Protein AF-A0A932C9L4-F1 (afdb_monomer_lite)

Secondary structure (DSSP, 8-state):
-------TTHHHHHHHHHHHHHHHHHHH---PPPP-------PPPPPHHHHHHHHHHHHHTT-TT---------S-S----HHHHHHHHHHHHHHS-HHHHHHHHHHHHHHHHHHHHHHHHHHHHHHH--

Sequence (130 aa):
MADTPDRPNDSLDEYFDRLDSAFAALSASPRTPPAEPSSEVTAPAPSPIAEAFAALLALEEGEPGARPVRLTSTDGEPRITDALLDDLTRRIIERLAPDAVRAVVVEVVSEVAERLVRQEIDRIRDKQHA

Radius of gyration: 36.1 Å; chains: 1; bounding box: 74×81×90 Å

Foldseek 3Di:
DDDDDDDPVVVVVVVVVVVVVVVCCVVPPDPDPDDDDPDPCPDPDDDLVRVQVVLVVCVVVVPPPRDHDDPDPPPDDDDPDVVVVVVVVVVCCVVPPVVVVVVVVVVVCVVVVVVVVVVVVVVVVVVVVD

Structure (mmCIF, N/CA/C/O backbone):
data_AF-A0A932C9L4-F1
#
_entry.id   AF-A0A932C9L4-F1
#
loop_
_atom_site.group_PDB
_atom_site.id
_atom_site.type_symbol
_atom_site.label_atom_id
_atom_site.label_alt_id
_atom_site.label_comp_id
_atom_site.label_asym_id
_atom_site.label_entity_id
_atom_site.label_seq_id
_atom_site.pdbx_PDB_ins_code
_atom_site.Cartn_x
_atom_site.Cartn_y
_atom_site.Cartn_z
_atom_site.occupancy
_atom_site.B_iso_or_equiv
_atom_site.auth_seq_id
_atom_site.auth_comp_id
_atom_site.auth_asym_id
_atom_site.auth_atom_id
_atom_site.pdbx_PDB_model_num
ATOM 1 N N . MET A 1 1 ? 16.202 54.507 -6.932 1.00 42.81 1 MET A N 1
ATOM 2 C CA . MET A 1 1 ? 16.362 53.799 -8.217 1.00 42.81 1 MET A CA 1
ATOM 3 C C . MET A 1 1 ? 15.970 52.365 -7.925 1.00 42.81 1 MET A C 1
ATOM 5 O O . MET A 1 1 ? 16.674 51.723 -7.161 1.00 42.81 1 MET A O 1
ATOM 9 N N . ALA A 1 2 ? 14.742 51.988 -8.286 1.00 39.78 2 ALA A N 1
ATOM 10 C CA . ALA A 1 2 ? 14.086 50.788 -7.774 1.00 39.78 2 ALA A CA 1
ATOM 11 C C . ALA A 1 2 ? 14.575 49.532 -8.506 1.00 39.78 2 ALA A C 1
ATOM 13 O O . ALA A 1 2 ? 14.593 49.489 -9.734 1.00 39.78 2 ALA A O 1
ATOM 14 N N . ASP A 1 3 ? 14.963 48.555 -7.696 1.00 4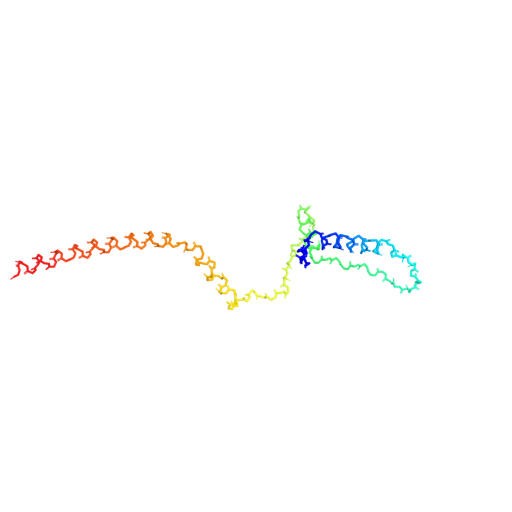9.97 3 ASP A N 1
ATOM 15 C CA . ASP A 1 3 ? 15.230 47.159 -8.018 1.00 49.97 3 ASP A CA 1
ATOM 16 C C . ASP A 1 3 ? 14.003 46.552 -8.725 1.00 49.97 3 ASP A C 1
ATOM 18 O O . ASP A 1 3 ? 12.879 46.651 -8.225 1.00 49.97 3 ASP A O 1
ATOM 22 N N . THR A 1 4 ? 14.191 46.033 -9.939 1.00 55.47 4 THR A N 1
ATOM 23 C CA . THR A 1 4 ? 13.119 45.455 -10.768 1.00 55.47 4 THR A CA 1
ATOM 24 C C . THR A 1 4 ? 13.287 43.937 -10.744 1.00 55.47 4 THR A C 1
ATOM 26 O O . THR A 1 4 ? 14.392 43.477 -11.018 1.00 55.47 4 THR A O 1
ATOM 29 N N . PRO A 1 5 ? 12.246 43.155 -10.407 1.00 51.75 5 PRO A N 1
ATOM 30 C CA . PRO A 1 5 ? 12.391 41.723 -10.200 1.00 51.75 5 PRO A CA 1
ATOM 31 C C . PRO A 1 5 ? 12.717 40.998 -11.508 1.00 51.75 5 PRO A C 1
ATOM 33 O O . PRO A 1 5 ? 12.042 41.178 -12.525 1.00 51.75 5 PRO A O 1
ATOM 36 N N . ASP A 1 6 ? 13.754 40.176 -11.406 1.00 54.69 6 ASP A N 1
ATOM 37 C CA . ASP A 1 6 ? 14.166 39.090 -12.288 1.00 54.69 6 ASP A CA 1
ATOM 38 C C . ASP A 1 6 ? 12.944 38.357 -12.878 1.00 54.69 6 ASP A C 1
ATOM 40 O O . ASP A 1 6 ? 12.113 37.803 -12.148 1.00 54.69 6 ASP A O 1
ATOM 44 N N . ARG A 1 7 ? 12.760 38.444 -14.203 1.00 58.47 7 ARG A N 1
ATOM 45 C CA . ARG A 1 7 ? 11.610 37.848 -14.893 1.00 58.47 7 ARG A CA 1
ATOM 46 C C . ARG A 1 7 ? 11.925 36.375 -15.177 1.00 58.47 7 ARG A C 1
ATOM 48 O O . ARG A 1 7 ? 12.851 36.103 -15.931 1.00 58.47 7 ARG A O 1
ATOM 55 N N . PRO A 1 8 ? 11.106 35.417 -14.711 1.00 58.38 8 PRO A N 1
ATOM 56 C CA . PRO A 1 8 ? 11.349 33.981 -14.904 1.00 58.38 8 PRO A CA 1
ATOM 57 C C . PRO A 1 8 ? 11.323 33.515 -16.373 1.00 58.38 8 PRO A C 1
ATOM 59 O O . PRO A 1 8 ? 11.653 32.366 -16.651 1.00 58.38 8 PRO A O 1
ATOM 62 N N . ASN A 1 9 ? 10.929 34.386 -17.308 1.00 59.47 9 ASN A N 1
ATOM 63 C CA . ASN A 1 9 ? 10.904 34.084 -18.738 1.00 59.47 9 ASN A CA 1
ATOM 64 C C . ASN A 1 9 ? 12.292 34.189 -19.389 1.00 59.47 9 ASN A C 1
ATOM 66 O O . ASN A 1 9 ? 12.576 33.397 -20.279 1.00 59.47 9 ASN A O 1
ATOM 70 N N . ASP A 1 10 ? 13.181 35.060 -18.894 1.00 67.25 10 ASP A N 1
ATOM 71 C CA . ASP A 1 10 ? 14.518 35.236 -19.488 1.00 67.25 10 ASP A CA 1
ATOM 72 C C . ASP A 1 10 ? 15.377 33.964 -19.299 1.00 67.25 10 ASP A C 1
ATOM 74 O O . ASP A 1 10 ? 16.128 33.565 -20.185 1.00 67.25 10 ASP A O 1
ATOM 78 N N . SER A 1 11 ? 15.182 33.244 -18.184 1.00 75.62 11 SER A N 1
ATOM 79 C CA . SER A 1 11 ? 15.816 31.939 -17.934 1.00 75.62 11 SER A CA 1
ATOM 80 C C . SER A 1 11 ? 15.270 30.809 -18.818 1.00 75.62 11 SER A C 1
ATOM 82 O O . SER A 1 11 ? 15.971 29.813 -19.018 1.00 75.62 11 SER A O 1
ATOM 84 N N . LEU A 1 12 ? 14.021 30.903 -19.288 1.00 80.75 12 LEU A N 1
ATOM 85 C CA . LEU A 1 12 ? 13.430 29.894 -20.171 1.00 80.75 12 LEU A CA 1
ATOM 86 C C . LEU A 1 12 ? 13.943 30.065 -21.595 1.00 80.75 12 LEU A C 1
ATOM 88 O O . LEU A 1 12 ? 14.297 29.074 -22.229 1.00 80.75 12 LEU A O 1
ATOM 92 N N . ASP A 1 13 ? 14.049 31.305 -22.059 1.00 83.44 13 ASP A N 1
ATOM 93 C CA . ASP A 1 13 ? 14.584 31.613 -23.382 1.00 83.44 13 ASP A CA 1
ATOM 94 C C . ASP A 1 13 ? 16.058 31.163 -23.499 1.00 83.44 13 ASP A C 1
ATOM 96 O O . ASP A 1 13 ? 16.407 30.439 -24.432 1.00 83.44 13 ASP A O 1
ATOM 100 N N . GLU A 1 14 ? 16.890 31.413 -22.476 1.00 87.00 14 GLU A N 1
ATOM 101 C CA . GLU A 1 14 ? 18.266 30.878 -22.408 1.00 87.00 14 GLU A CA 1
ATOM 102 C C . GLU A 1 14 ? 18.326 29.339 -22.414 1.00 87.00 14 GLU A C 1
ATOM 104 O O . GLU A 1 14 ? 19.249 28.730 -22.970 1.00 87.00 14 GLU A O 1
ATOM 109 N N . TYR A 1 15 ? 17.351 28.681 -21.782 1.00 84.31 15 TYR A N 1
ATOM 110 C CA . TYR A 1 15 ? 17.269 27.224 -21.758 1.00 84.31 15 TYR A CA 1
ATOM 111 C C . TYR A 1 15 ? 16.952 26.650 -23.147 1.00 84.31 15 TYR A C 1
ATOM 113 O O . TYR A 1 15 ? 17.573 25.658 -23.548 1.00 84.31 15 TYR A O 1
ATOM 121 N N . PHE A 1 16 ? 16.039 27.278 -23.894 1.00 92.50 16 PHE A N 1
ATOM 122 C CA . PHE A 1 16 ? 15.707 26.870 -25.261 1.00 92.50 16 PHE A CA 1
ATOM 123 C C . PHE A 1 16 ? 16.874 27.101 -26.228 1.00 92.50 16 PHE A C 1
ATOM 125 O O . PHE A 1 16 ? 17.211 26.189 -26.986 1.00 92.50 16 PHE A O 1
ATOM 132 N N . ASP A 1 17 ? 17.576 28.231 -26.120 1.00 93.12 17 ASP A N 1
ATOM 133 C CA . ASP A 1 17 ? 18.766 28.515 -26.935 1.00 93.12 17 ASP A CA 1
ATOM 134 C C . ASP A 1 17 ? 19.897 27.498 -26.688 1.00 93.12 17 ASP A C 1
ATOM 136 O O . ASP A 1 17 ? 20.591 27.045 -27.613 1.00 93.12 17 ASP A O 1
ATOM 140 N N . ARG A 1 18 ? 20.071 27.076 -25.428 1.00 89.06 18 ARG A N 1
ATOM 141 C CA . ARG A 1 18 ? 21.039 26.037 -25.051 1.00 89.06 18 ARG A CA 1
ATOM 142 C C . ARG A 1 18 ? 20.658 24.658 -25.599 1.00 89.06 18 ARG A C 1
ATOM 144 O O . ARG A 1 18 ? 21.549 23.896 -25.984 1.00 89.06 18 ARG A O 1
ATOM 151 N N . LEU A 1 19 ? 19.367 24.328 -25.627 1.00 92.81 19 LEU A N 1
ATOM 152 C CA . LEU A 1 19 ? 18.853 23.082 -26.204 1.00 92.81 19 LEU A C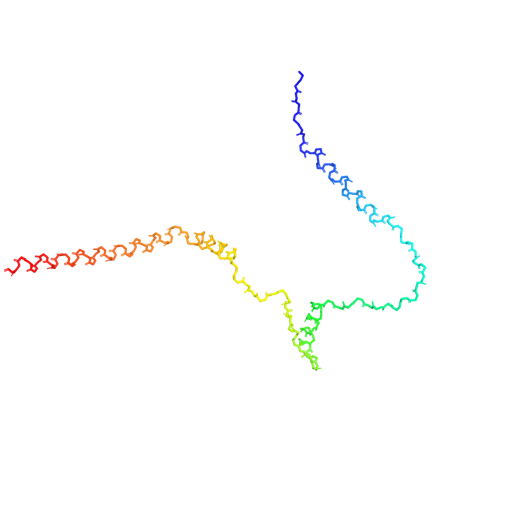A 1
ATOM 153 C C . LEU A 1 19 ? 19.072 23.030 -27.717 1.00 92.81 19 LEU A C 1
ATOM 155 O O . LEU A 1 19 ? 19.637 22.050 -28.209 1.00 92.81 19 LEU A O 1
ATOM 159 N N . ASP A 1 20 ? 18.706 24.089 -28.439 1.00 86.81 20 ASP A N 1
ATOM 160 C CA . ASP A 1 20 ? 18.883 24.163 -29.894 1.00 86.81 20 ASP A CA 1
ATOM 161 C C . ASP A 1 20 ? 20.362 24.062 -30.285 1.00 86.81 20 ASP A C 1
ATOM 163 O O . ASP A 1 20 ? 20.727 23.320 -31.203 1.00 86.81 20 ASP A O 1
ATOM 167 N N . SER A 1 21 ? 21.245 24.704 -29.518 1.00 87.31 21 SER A N 1
ATOM 168 C CA . SER A 1 21 ? 22.695 24.609 -29.720 1.00 87.31 21 SER A CA 1
ATOM 169 C C . SER A 1 21 ? 23.230 23.181 -29.533 1.00 87.31 21 SER A C 1
ATOM 171 O O . SER A 1 21 ? 24.100 22.736 -30.287 1.00 87.31 21 SER A O 1
ATOM 173 N N . ALA A 1 22 ? 22.705 22.430 -28.559 1.00 88.62 22 ALA A N 1
ATOM 174 C CA . ALA A 1 22 ? 23.109 21.044 -28.316 1.00 88.62 22 ALA A CA 1
ATOM 175 C C . ALA A 1 22 ? 22.667 20.102 -29.451 1.00 88.62 22 ALA A C 1
ATOM 177 O O . ALA A 1 22 ? 23.442 19.244 -29.884 1.00 88.62 22 ALA A O 1
ATOM 178 N N . PHE A 1 23 ? 21.454 20.284 -29.979 1.00 84.19 23 PHE A N 1
ATOM 179 C CA . PHE A 1 23 ? 20.958 19.501 -31.114 1.00 84.19 23 PHE A CA 1
ATOM 180 C C . PHE A 1 23 ? 21.671 19.841 -32.425 1.00 84.19 23 PHE A C 1
ATOM 182 O O . PHE A 1 23 ? 21.982 18.937 -33.213 1.00 84.19 23 PHE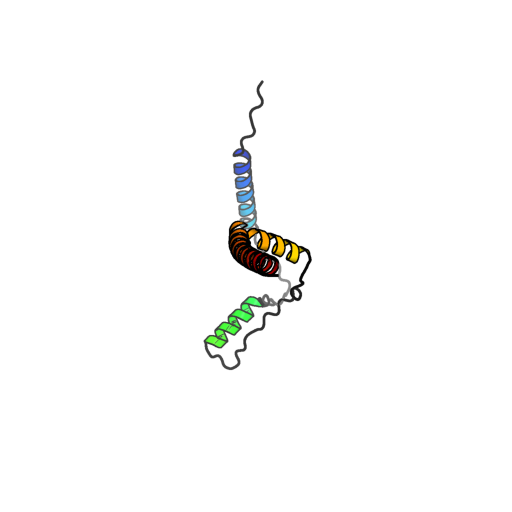 A O 1
ATOM 189 N N . ALA A 1 24 ? 21.991 21.118 -32.643 1.00 88.00 24 ALA A N 1
ATOM 190 C CA . ALA A 1 24 ? 22.800 21.551 -33.775 1.00 88.00 24 ALA A CA 1
ATOM 191 C C . ALA A 1 24 ? 24.204 20.932 -33.720 1.00 88.00 24 ALA A C 1
ATOM 193 O O . ALA A 1 24 ? 24.684 20.424 -34.732 1.00 88.00 24 ALA A O 1
ATOM 194 N N . ALA A 1 25 ? 24.832 20.880 -32.539 1.00 81.44 25 ALA A N 1
ATOM 195 C CA . ALA A 1 25 ? 26.134 20.240 -32.354 1.00 81.44 25 ALA A CA 1
ATOM 196 C C . ALA A 1 25 ? 26.097 18.726 -32.637 1.00 81.44 25 ALA A C 1
ATOM 198 O O . ALA A 1 25 ? 27.007 18.198 -33.278 1.00 81.44 25 ALA A O 1
ATOM 199 N N . LEU A 1 26 ? 25.032 18.029 -32.225 1.00 78.00 26 LEU A N 1
ATOM 200 C CA . LEU A 1 26 ? 24.865 16.597 -32.499 1.00 78.00 26 LEU A CA 1
ATOM 201 C C . LEU A 1 26 ? 24.658 16.313 -33.997 1.00 78.00 26 LEU A C 1
ATOM 203 O O . LEU A 1 26 ? 25.170 15.324 -34.520 1.00 78.00 26 LEU A O 1
ATOM 207 N N . SER A 1 27 ? 23.940 17.200 -34.690 1.00 76.88 27 SER A N 1
ATOM 208 C CA . SER A 1 27 ? 23.650 17.077 -36.126 1.00 76.88 27 SER A CA 1
ATOM 209 C C . SER A 1 27 ? 24.828 17.497 -37.011 1.00 76.88 27 SER A C 1
ATOM 211 O O . SER A 1 27 ? 25.014 16.942 -38.092 1.00 76.88 27 SER A O 1
ATOM 213 N N . ALA A 1 28 ? 25.631 18.463 -36.558 1.00 67.25 28 ALA A N 1
ATOM 214 C CA . ALA A 1 28 ? 26.780 18.996 -37.286 1.00 67.25 28 ALA A CA 1
ATOM 215 C C . ALA A 1 28 ? 28.075 18.204 -37.058 1.00 67.25 28 ALA A C 1
ATOM 217 O O . ALA A 1 28 ? 29.084 18.518 -37.688 1.00 67.25 28 ALA A O 1
ATOM 218 N N . SER A 1 29 ? 28.066 17.187 -36.186 1.00 59.09 29 SER A N 1
ATOM 219 C CA . SER A 1 29 ? 29.223 16.321 -35.970 1.00 59.09 29 SER A CA 1
ATOM 220 C C . SER A 1 29 ? 29.612 15.645 -37.297 1.00 59.09 29 SER A C 1
ATOM 222 O O . SER A 1 29 ? 28.855 14.806 -37.801 1.00 59.09 29 SER A O 1
ATOM 224 N N . PRO A 1 30 ? 30.773 15.975 -37.898 1.00 57.41 30 PRO A N 1
ATOM 225 C CA . PRO A 1 30 ? 31.191 15.373 -39.153 1.00 57.41 30 PRO A CA 1
ATOM 226 C C . PRO A 1 30 ? 31.422 13.881 -38.919 1.00 57.41 30 PRO A C 1
ATOM 228 O O . PRO A 1 30 ? 32.241 13.496 -38.083 1.00 57.41 30 PRO A O 1
ATOM 231 N N . ARG A 1 31 ? 30.710 13.021 -39.654 1.00 56.09 31 ARG A N 1
ATOM 232 C CA . ARG A 1 31 ? 31.067 11.602 -39.752 1.00 56.09 31 ARG A CA 1
ATOM 233 C C . ARG A 1 31 ? 32.341 11.496 -40.583 1.00 56.09 31 ARG A C 1
ATOM 235 O O . ARG A 1 31 ? 32.288 11.273 -41.788 1.00 56.09 31 ARG A O 1
ATOM 242 N N . THR A 1 32 ? 33.484 11.699 -39.944 1.00 54.31 32 THR A N 1
ATOM 243 C CA . THR A 1 32 ? 34.779 11.320 -40.504 1.00 54.31 32 THR A CA 1
ATOM 244 C C . THR A 1 32 ? 34.742 9.807 -40.742 1.00 54.31 32 THR A C 1
ATOM 246 O O . THR A 1 32 ? 34.470 9.074 -39.786 1.00 54.31 32 THR A O 1
ATOM 249 N N . PRO A 1 33 ? 34.951 9.304 -41.972 1.00 55.31 33 PRO A N 1
ATOM 250 C CA . PRO A 1 33 ? 35.073 7.868 -42.183 1.00 55.31 33 PRO A CA 1
ATOM 251 C C . PRO A 1 33 ? 36.279 7.369 -41.370 1.00 55.31 33 PRO A C 1
ATOM 253 O O . PRO A 1 33 ? 37.370 7.933 -41.507 1.00 55.31 33 PRO A O 1
ATOM 256 N N . PRO A 1 34 ? 36.114 6.367 -40.491 1.00 52.03 34 PRO A N 1
ATOM 257 C CA . PRO A 1 34 ? 37.239 5.786 -39.778 1.00 52.03 34 PRO A CA 1
ATOM 258 C C . PRO A 1 34 ? 38.186 5.138 -40.791 1.00 52.03 34 PRO A C 1
ATOM 260 O O . PRO A 1 34 ? 37.743 4.378 -41.650 1.00 52.03 34 PRO A O 1
ATOM 263 N N . ALA A 1 35 ? 39.485 5.421 -40.689 1.00 54.81 35 ALA A N 1
ATOM 264 C CA . ALA A 1 35 ? 40.497 4.545 -41.266 1.00 54.81 35 ALA A CA 1
ATOM 265 C C . ALA A 1 35 ? 40.276 3.143 -40.685 1.00 54.81 35 ALA A C 1
ATOM 267 O O . ALA A 1 35 ? 40.155 3.032 -39.469 1.00 54.81 35 ALA A O 1
ATOM 268 N N . GLU A 1 36 ? 40.168 2.119 -41.530 1.00 49.31 36 GLU A N 1
ATOM 269 C CA . GLU A 1 36 ? 39.864 0.741 -41.130 1.00 49.31 36 GLU A CA 1
ATOM 270 C C . GLU A 1 36 ? 40.965 0.167 -40.215 1.00 49.31 36 GLU A C 1
ATOM 272 O O . GLU A 1 36 ? 42.054 -0.157 -40.698 1.00 49.31 36 GLU A O 1
ATOM 277 N N . PRO A 1 37 ? 40.723 -0.066 -38.911 1.00 51.62 37 PRO A N 1
ATOM 278 C CA . PRO A 1 37 ? 41.207 -1.294 -38.317 1.00 51.62 37 PRO A CA 1
ATOM 279 C C . PRO A 1 37 ? 40.351 -2.430 -38.888 1.00 51.62 37 PRO A C 1
ATOM 281 O O . PRO A 1 37 ? 39.130 -2.303 -38.986 1.00 51.62 37 PRO A O 1
ATOM 284 N N . SER A 1 38 ? 40.976 -3.550 -39.253 1.00 57.06 38 SER A N 1
ATOM 285 C CA . SER A 1 38 ? 40.271 -4.830 -39.384 1.00 57.06 38 SER A CA 1
ATOM 286 C C . SER A 1 38 ? 39.651 -5.170 -38.027 1.00 57.06 38 SER A C 1
ATOM 288 O O . SER A 1 38 ? 40.251 -5.847 -37.198 1.00 57.06 38 SER A O 1
ATOM 290 N N . SER A 1 39 ? 38.470 -4.623 -37.780 1.00 51.84 39 SER A N 1
ATOM 291 C CA . SER A 1 39 ? 37.590 -4.991 -36.691 1.00 51.84 39 SER A CA 1
ATOM 292 C C . SER A 1 39 ? 36.505 -5.831 -37.327 1.00 51.84 39 SER A C 1
ATOM 294 O O . SER A 1 39 ? 35.602 -5.310 -37.978 1.00 51.84 39 SER A O 1
ATOM 296 N N . GLU A 1 40 ? 36.631 -7.145 -37.166 1.00 54.91 40 GLU A N 1
ATOM 297 C CA . GLU A 1 40 ? 35.500 -8.062 -37.228 1.00 54.91 40 GLU A CA 1
ATOM 298 C C . GLU A 1 40 ? 34.319 -7.396 -36.516 1.00 54.91 40 GLU A C 1
ATOM 300 O O . GLU A 1 40 ? 34.352 -7.158 -35.305 1.00 54.91 40 GLU A O 1
ATOM 305 N N . VAL A 1 41 ? 33.303 -7.008 -37.288 1.00 50.16 41 VAL A N 1
ATOM 306 C CA . VAL A 1 41 ? 32.069 -6.430 -36.762 1.00 50.16 41 VAL A CA 1
ATOM 307 C C . VAL A 1 41 ? 31.350 -7.554 -36.030 1.00 50.16 41 VAL A C 1
ATOM 309 O O . VAL A 1 41 ? 30.519 -8.262 -36.591 1.00 50.16 41 VAL A O 1
ATOM 312 N N . THR A 1 42 ? 31.702 -7.748 -34.763 1.00 59.88 42 THR A N 1
ATOM 313 C CA . THR A 1 42 ? 30.848 -8.472 -33.830 1.00 59.88 42 THR A CA 1
ATOM 314 C C . THR A 1 42 ? 29.588 -7.632 -33.693 1.00 59.88 42 THR A C 1
ATOM 316 O O . THR A 1 42 ? 29.626 -6.529 -33.144 1.00 59.88 42 THR A O 1
ATOM 319 N N . ALA A 1 43 ? 28.488 -8.112 -34.274 1.00 65.62 43 ALA A N 1
ATOM 320 C CA . ALA A 1 43 ? 27.183 -7.496 -34.102 1.00 65.62 43 ALA A CA 1
ATOM 321 C C . ALA A 1 43 ? 26.910 -7.291 -32.599 1.00 65.62 43 ALA A C 1
ATOM 323 O O . ALA A 1 43 ? 27.296 -8.147 -31.796 1.00 65.62 43 ALA A O 1
ATOM 324 N N . PRO A 1 44 ? 26.275 -6.175 -32.195 1.00 65.50 44 PRO A N 1
ATOM 325 C CA . PRO A 1 44 ? 25.898 -5.984 -30.802 1.00 65.50 44 PRO A CA 1
ATOM 326 C C . PRO A 1 44 ? 25.054 -7.182 -30.363 1.00 65.50 44 PRO A C 1
ATOM 328 O O . PRO A 1 44 ? 24.081 -7.529 -31.036 1.00 65.50 44 PRO A O 1
ATOM 331 N N . ALA A 1 45 ? 25.461 -7.836 -29.272 1.00 69.81 45 ALA A N 1
ATOM 332 C CA . ALA A 1 45 ? 24.719 -8.964 -28.730 1.00 69.81 45 ALA A CA 1
ATOM 333 C C . ALA A 1 45 ? 23.255 -8.535 -28.502 1.00 69.81 45 ALA A C 1
ATOM 335 O O . ALA A 1 45 ? 23.026 -7.433 -27.984 1.00 69.81 45 ALA A O 1
ATOM 336 N N . PRO A 1 46 ? 22.266 -9.345 -28.922 1.00 70.75 46 PRO A N 1
ATOM 337 C CA . PRO A 1 46 ? 20.862 -9.018 -28.714 1.00 70.75 46 PRO A CA 1
ATOM 338 C C . PRO A 1 46 ? 20.593 -8.800 -27.221 1.00 70.75 46 PRO A C 1
ATOM 340 O O . PRO A 1 46 ? 21.166 -9.464 -26.357 1.00 70.75 46 PRO A O 1
ATOM 343 N N . SER A 1 47 ? 19.749 -7.814 -26.904 1.00 82.19 47 SER A N 1
ATOM 344 C CA . SER A 1 47 ? 19.408 -7.549 -25.508 1.00 82.19 47 SER A CA 1
ATOM 345 C C . SER A 1 47 ? 18.670 -8.762 -24.925 1.00 82.19 47 SER A C 1
ATOM 347 O O . SER A 1 47 ? 17.856 -9.369 -25.623 1.00 82.19 47 SER A O 1
ATOM 349 N N . PRO A 1 48 ? 18.870 -9.100 -23.640 1.00 82.12 48 PRO A N 1
ATOM 350 C CA . PRO A 1 48 ? 18.197 -10.247 -23.020 1.00 82.12 48 PRO A CA 1
ATOM 351 C C . PRO A 1 48 ? 16.667 -10.098 -23.041 1.00 82.12 48 PRO A C 1
ATOM 353 O O . PRO A 1 48 ? 15.927 -11.078 -23.063 1.00 82.12 48 PRO A O 1
ATOM 356 N N . ILE A 1 49 ? 16.182 -8.852 -23.077 1.00 84.19 49 ILE A N 1
ATOM 357 C CA . ILE A 1 49 ? 14.765 -8.531 -23.250 1.00 84.19 49 ILE A CA 1
ATOM 358 C C . ILE A 1 49 ? 14.306 -8.895 -24.668 1.00 84.19 49 ILE A C 1
ATOM 360 O O . ILE A 1 49 ? 13.267 -9.533 -24.820 1.00 84.19 49 ILE A O 1
ATOM 364 N N . ALA A 1 50 ? 15.072 -8.531 -25.702 1.00 86.12 50 ALA A N 1
ATOM 365 C CA . ALA A 1 50 ? 14.754 -8.878 -27.085 1.00 86.12 50 ALA A CA 1
ATOM 366 C C . ALA A 1 50 ? 14.760 -10.399 -27.306 1.00 86.12 50 ALA A C 1
ATOM 368 O O . ALA A 1 50 ? 13.857 -10.917 -27.958 1.00 86.12 50 ALA A O 1
ATOM 369 N N . GLU A 1 51 ? 15.711 -11.120 -26.707 1.00 86.00 51 GLU A N 1
ATOM 370 C CA . GLU A 1 51 ? 15.739 -12.587 -26.730 1.00 86.00 51 GLU A CA 1
ATOM 371 C C . GLU A 1 51 ? 14.514 -13.201 -26.036 1.00 86.00 51 GLU A C 1
ATOM 373 O O . GLU A 1 51 ? 13.925 -14.151 -26.549 1.00 86.00 51 GLU A O 1
ATOM 378 N N . ALA A 1 52 ? 14.080 -12.642 -24.900 1.00 86.88 52 ALA A N 1
ATOM 379 C CA . ALA A 1 52 ? 12.885 -13.116 -24.209 1.00 86.88 52 ALA A CA 1
ATOM 380 C C . ALA A 1 52 ? 11.602 -12.882 -25.020 1.00 86.88 52 ALA A C 1
ATOM 382 O O . ALA A 1 52 ? 10.769 -13.783 -25.095 1.00 86.88 52 ALA A O 1
ATOM 383 N N . PHE A 1 53 ? 11.447 -11.721 -25.668 1.00 88.88 53 PHE A N 1
ATOM 384 C CA . PHE A 1 53 ? 10.309 -11.468 -26.558 1.00 88.88 53 PHE A CA 1
ATOM 385 C C . PHE A 1 53 ? 10.322 -12.378 -27.787 1.00 88.88 53 PHE A C 1
ATOM 387 O O . PHE A 1 53 ? 9.282 -12.932 -28.134 1.00 88.88 53 PHE A O 1
ATOM 394 N N . ALA A 1 54 ? 11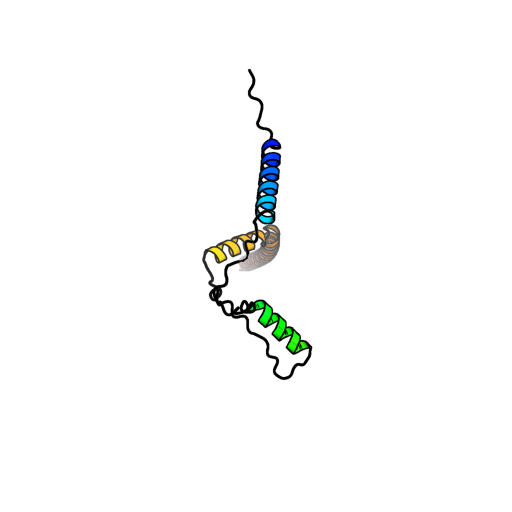.487 -12.583 -28.407 1.00 89.69 54 ALA A N 1
ATOM 395 C CA . ALA A 1 54 ? 11.627 -13.506 -29.529 1.00 89.69 54 ALA A CA 1
ATOM 396 C C . ALA A 1 54 ? 11.256 -14.943 -29.127 1.00 89.69 54 ALA A C 1
ATOM 398 O O . ALA A 1 54 ? 10.547 -15.627 -29.859 1.00 89.69 54 ALA A O 1
ATOM 399 N N . ALA A 1 55 ? 11.661 -15.381 -27.932 1.00 89.75 55 ALA A N 1
ATOM 400 C CA . ALA A 1 55 ? 11.302 -16.696 -27.412 1.00 89.75 55 ALA A CA 1
ATOM 401 C C . ALA A 1 55 ? 9.800 -16.842 -27.111 1.00 89.75 55 ALA A C 1
ATOM 403 O O . ALA A 1 55 ? 9.244 -17.922 -27.310 1.00 89.75 55 ALA A O 1
ATOM 404 N N . LEU A 1 56 ? 9.137 -15.778 -26.643 1.00 90.88 56 LEU A N 1
ATOM 405 C CA . LEU A 1 56 ? 7.684 -15.769 -26.447 1.00 90.88 56 LEU A CA 1
ATOM 406 C C . LEU A 1 56 ? 6.929 -15.810 -27.782 1.00 90.88 56 LEU A C 1
ATOM 408 O O . LEU A 1 56 ? 5.959 -16.553 -27.892 1.00 90.88 56 LEU A O 1
ATOM 412 N N . LEU A 1 57 ? 7.397 -15.075 -28.795 1.00 91.56 57 LEU A N 1
ATOM 413 C CA . LEU A 1 57 ? 6.796 -15.071 -30.131 1.00 91.56 57 LEU A CA 1
ATOM 414 C C . LEU A 1 57 ? 6.946 -16.432 -30.827 1.00 91.56 57 LEU A C 1
ATOM 416 O O . LEU A 1 57 ? 5.970 -16.978 -31.327 1.00 91.56 57 LEU A O 1
ATOM 420 N N . ALA A 1 58 ? 8.137 -17.034 -30.776 1.00 90.88 58 ALA A N 1
ATOM 421 C CA . ALA A 1 58 ? 8.377 -18.369 -31.329 1.00 90.88 58 ALA A CA 1
ATOM 422 C C . ALA A 1 58 ? 7.491 -19.442 -30.666 1.00 90.88 58 ALA A C 1
ATOM 424 O O . ALA A 1 58 ? 7.044 -20.391 -31.311 1.00 90.88 58 ALA A O 1
ATOM 425 N N . LEU A 1 59 ? 7.203 -19.286 -29.368 1.00 91.31 59 LEU A N 1
ATOM 426 C CA . LEU A 1 59 ? 6.278 -20.163 -28.652 1.00 91.31 59 LEU A CA 1
ATOM 427 C C . LEU A 1 59 ? 4.832 -19.997 -29.145 1.00 91.31 59 LEU A C 1
ATOM 429 O O . LEU A 1 59 ? 4.113 -20.989 -29.246 1.00 91.31 59 LEU A O 1
ATOM 433 N N . GLU A 1 60 ? 4.413 -18.769 -29.455 1.00 90.31 60 GLU A N 1
ATOM 434 C CA . GLU A 1 60 ? 3.085 -18.461 -29.999 1.00 90.31 60 GLU A CA 1
ATOM 435 C C . GLU A 1 60 ? 2.903 -18.998 -31.427 1.00 90.31 60 GLU A C 1
ATOM 437 O O . GLU A 1 60 ? 1.849 -19.542 -31.754 1.00 90.31 60 GLU A O 1
ATOM 442 N N . GLU A 1 61 ? 3.947 -18.932 -32.252 1.00 94.62 61 GLU A N 1
ATOM 443 C CA . GLU A 1 61 ? 3.949 -19.444 -33.631 1.00 94.62 61 GLU A CA 1
ATOM 444 C C . GLU A 1 61 ? 4.054 -20.980 -33.715 1.00 94.62 61 GLU A C 1
ATOM 446 O O . GLU A 1 61 ? 3.884 -21.564 -34.787 1.00 94.62 61 GLU A O 1
ATOM 451 N N . GLY A 1 62 ? 4.283 -21.657 -32.584 1.00 89.88 62 GLY A N 1
ATOM 452 C CA . GLY A 1 62 ? 4.383 -23.115 -32.515 1.00 89.88 62 GLY A CA 1
ATOM 453 C C . GLY A 1 62 ? 5.717 -23.669 -33.022 1.00 89.88 62 GLY A C 1
ATOM 454 O O . GLY A 1 62 ? 5.773 -24.825 -33.450 1.00 89.88 62 GLY A O 1
ATOM 455 N N . GLU A 1 63 ? 6.790 -22.873 -32.973 1.00 92.81 63 GLU A N 1
ATOM 456 C CA . GLU A 1 63 ? 8.123 -23.296 -33.404 1.00 92.81 63 GLU A CA 1
ATOM 457 C C . GLU A 1 63 ? 8.624 -24.506 -32.583 1.00 92.81 63 GLU A C 1
ATOM 459 O O . GLU A 1 63 ? 8.618 -24.490 -31.340 1.00 92.81 63 GLU A O 1
ATOM 464 N N . PRO A 1 64 ? 9.096 -25.581 -33.242 1.00 77.38 64 PRO A N 1
ATOM 465 C CA . PRO A 1 64 ? 9.559 -26.776 -32.555 1.00 77.38 64 PRO A CA 1
ATOM 466 C C . PRO A 1 64 ? 10.836 -26.483 -31.760 1.00 77.38 64 PRO A C 1
ATOM 468 O O . PRO A 1 64 ? 11.904 -26.244 -32.314 1.00 77.38 64 PRO A O 1
ATOM 471 N N . GLY A 1 65 ? 10.728 -26.564 -30.433 1.00 80.88 65 GLY A N 1
ATOM 472 C CA . GLY A 1 65 ? 11.846 -26.333 -29.515 1.00 80.88 65 GLY A CA 1
ATOM 473 C C . GLY A 1 65 ? 11.852 -24.958 -28.846 1.00 80.88 65 GLY A C 1
ATOM 474 O O . GLY A 1 65 ? 12.736 -24.721 -28.020 1.00 80.88 65 GLY A O 1
ATOM 475 N N . ALA A 1 66 ? 10.863 -24.098 -29.119 1.00 84.56 66 ALA A N 1
ATOM 476 C CA . ALA A 1 66 ? 10.673 -22.851 -28.385 1.00 84.56 66 ALA A CA 1
ATOM 477 C C . ALA A 1 66 ? 10.494 -23.118 -26.878 1.00 84.56 66 ALA A C 1
ATOM 479 O O . ALA A 1 66 ? 9.755 -24.014 -26.458 1.00 84.56 66 ALA A O 1
ATOM 480 N N . ARG A 1 67 ? 11.202 -22.349 -26.043 1.00 78.50 67 ARG A N 1
ATOM 481 C CA . ARG A 1 67 ? 11.127 -22.435 -24.579 1.00 78.50 67 ARG A CA 1
ATOM 482 C C . ARG A 1 67 ? 11.019 -21.034 -23.986 1.00 78.50 67 ARG A C 1
ATOM 484 O O . ARG A 1 67 ? 11.745 -20.148 -24.431 1.00 78.50 67 ARG A O 1
ATOM 491 N N . PRO A 1 68 ? 10.186 -20.833 -22.953 1.00 71.62 68 PRO A N 1
ATOM 492 C CA . PRO A 1 68 ? 10.115 -19.550 -22.272 1.00 71.62 68 PRO A CA 1
ATOM 493 C C . PRO A 1 68 ? 11.472 -19.211 -21.641 1.00 71.62 68 PRO A C 1
ATOM 495 O O . PRO A 1 68 ? 12.024 -19.993 -20.861 1.00 71.62 68 PRO A O 1
ATOM 498 N N . VAL A 1 69 ? 12.006 -18.036 -21.977 1.00 78.19 69 VAL A N 1
ATOM 499 C CA . VAL A 1 69 ? 13.231 -17.508 -21.368 1.00 78.19 69 VAL A CA 1
ATOM 500 C C . VAL A 1 69 ? 12.893 -17.006 -19.971 1.00 78.19 69 VAL A C 1
ATOM 502 O O . VAL A 1 69 ? 12.005 -16.173 -19.782 1.00 78.19 69 VAL A O 1
ATOM 505 N N . ARG A 1 70 ? 13.610 -17.513 -18.965 1.00 73.12 70 ARG A N 1
ATOM 506 C CA . ARG A 1 70 ? 13.495 -17.008 -17.599 1.00 73.12 70 ARG A CA 1
ATOM 507 C C . ARG A 1 70 ? 14.398 -15.791 -17.456 1.00 73.12 70 ARG A C 1
ATOM 509 O O . ARG A 1 70 ? 15.611 -15.933 -17.353 1.00 73.12 70 ARG A O 1
ATOM 516 N N . LEU A 1 71 ? 13.793 -14.608 -17.413 1.00 69.50 71 LEU A N 1
ATOM 517 C CA . LEU A 1 71 ? 14.486 -13.382 -17.037 1.00 69.50 71 LEU A CA 1
ATOM 518 C C . LEU A 1 71 ? 14.803 -13.451 -15.541 1.00 69.50 71 LEU A C 1
ATOM 520 O O . LEU A 1 71 ? 13.969 -13.147 -14.690 1.00 69.50 71 LEU A O 1
ATOM 524 N N . THR A 1 72 ? 15.995 -13.929 -15.204 1.00 66.12 72 THR A N 1
ATOM 525 C CA . THR A 1 72 ? 16.523 -13.776 -13.852 1.00 66.12 72 THR A CA 1
ATOM 526 C C . THR A 1 72 ? 17.075 -12.363 -13.746 1.00 66.12 72 THR A C 1
ATOM 528 O O . THR A 1 72 ? 18.166 -12.093 -14.248 1.00 66.12 72 THR A O 1
ATOM 531 N N . SER A 1 73 ? 16.322 -11.451 -13.128 1.00 61.78 73 SER A N 1
ATOM 532 C CA . SER A 1 73 ? 16.875 -10.172 -12.688 1.00 61.78 73 SER A CA 1
ATOM 533 C C . SER A 1 73 ? 18.051 -10.473 -11.762 1.00 61.78 73 SER A C 1
ATOM 535 O O . SER A 1 73 ? 17.876 -11.075 -10.706 1.00 61.78 73 SER A O 1
ATOM 537 N N . THR A 1 74 ? 19.264 -10.122 -12.186 1.00 58.53 74 THR A N 1
ATOM 538 C CA . THR A 1 74 ? 20.472 -10.231 -11.355 1.00 58.53 74 THR A CA 1
ATOM 539 C C . THR A 1 74 ? 20.511 -9.174 -10.256 1.00 58.53 74 THR A C 1
ATOM 541 O O . THR A 1 74 ? 21.345 -9.262 -9.357 1.00 58.53 74 THR A O 1
ATOM 544 N N . ASP A 1 75 ? 19.600 -8.201 -10.295 1.00 61.28 75 ASP A N 1
ATOM 545 C CA . ASP A 1 75 ? 19.361 -7.311 -9.170 1.00 61.28 75 ASP A CA 1
ATOM 546 C C . ASP A 1 75 ? 18.642 -8.087 -8.071 1.00 61.28 75 ASP A C 1
ATOM 548 O O . ASP A 1 75 ? 17.449 -8.363 -8.157 1.00 61.28 75 ASP A O 1
ATOM 552 N N . GLY A 1 76 ? 19.468 -8.483 -7.098 1.00 61.78 76 GLY A N 1
ATOM 553 C CA . GLY A 1 76 ? 19.194 -9.000 -5.762 1.00 61.78 76 GLY A CA 1
ATOM 554 C C . GLY A 1 76 ? 17.766 -9.421 -5.433 1.00 61.78 76 GLY A C 1
ATOM 555 O O . GLY A 1 76 ? 16.829 -8.633 -5.500 1.00 61.78 76 GLY A O 1
ATOM 556 N N . GLU A 1 77 ? 17.653 -10.649 -4.923 1.00 65.56 77 GLU A N 1
ATOM 557 C CA . GLU A 1 77 ? 16.514 -11.144 -4.146 1.00 65.56 77 GLU A CA 1
ATOM 558 C C . GLU A 1 77 ? 15.835 -10.009 -3.354 1.00 65.56 77 GLU A C 1
ATOM 560 O O . GLU A 1 77 ? 16.550 -9.251 -2.688 1.00 65.56 77 GLU A O 1
ATOM 565 N N . PRO A 1 78 ? 14.502 -9.838 -3.445 1.00 67.25 78 PRO A N 1
ATOM 566 C CA . PRO A 1 78 ? 13.819 -8.688 -2.867 1.00 67.25 78 PRO A CA 1
ATOM 567 C C . PRO A 1 78 ? 14.121 -8.600 -1.370 1.00 67.25 78 PRO A C 1
ATOM 569 O O . PRO A 1 78 ? 13.637 -9.398 -0.567 1.00 67.25 78 PRO A O 1
ATOM 572 N N . ARG A 1 79 ? 14.964 -7.633 -0.997 1.00 81.62 79 ARG A N 1
ATOM 573 C CA . ARG A 1 79 ? 15.367 -7.426 0.392 1.00 81.62 79 ARG A CA 1
ATOM 574 C C . ARG A 1 79 ? 14.321 -6.563 1.069 1.00 81.62 79 ARG A C 1
ATOM 576 O O . ARG A 1 79 ? 14.067 -5.439 0.644 1.00 81.62 79 ARG A O 1
ATOM 583 N N . ILE A 1 80 ? 13.739 -7.086 2.142 1.00 88.44 80 ILE A N 1
ATOM 584 C CA . ILE A 1 80 ? 12.905 -6.294 3.042 1.00 88.44 80 ILE A CA 1
ATOM 585 C C . ILE A 1 80 ? 13.857 -5.398 3.835 1.00 88.44 80 ILE A C 1
ATOM 587 O O . ILE A 1 80 ? 14.541 -5.863 4.744 1.00 88.44 80 ILE A O 1
ATOM 591 N N . THR A 1 81 ? 13.973 -4.141 3.415 1.00 93.12 81 THR A N 1
ATOM 592 C CA . THR A 1 81 ? 14.787 -3.118 4.079 1.00 93.12 81 THR A CA 1
ATOM 593 C C . THR A 1 81 ? 13.928 -2.288 5.025 1.00 93.12 81 THR A C 1
ATOM 595 O O . THR A 1 81 ? 12.712 -2.196 4.848 1.00 93.12 81 THR A O 1
ATOM 598 N N . ASP A 1 82 ? 14.556 -1.628 5.995 1.00 93.50 82 ASP A N 1
ATOM 599 C CA . ASP A 1 82 ? 13.847 -0.710 6.894 1.00 93.50 82 ASP A CA 1
ATOM 600 C C . ASP A 1 82 ? 13.173 0.431 6.114 1.00 93.50 82 ASP A C 1
ATOM 602 O O . ASP A 1 82 ? 12.025 0.768 6.374 1.00 93.50 82 ASP A O 1
ATOM 606 N N . ALA A 1 83 ? 13.822 0.930 5.056 1.00 91.00 83 ALA A N 1
ATOM 607 C CA . ALA A 1 83 ? 13.238 1.935 4.167 1.00 91.00 83 ALA A CA 1
ATOM 608 C C . ALA A 1 83 ? 11.942 1.450 3.488 1.00 91.00 83 ALA A C 1
ATOM 610 O O . ALA A 1 83 ? 10.978 2.206 3.374 1.00 91.00 83 ALA A O 1
ATOM 611 N N . LEU A 1 84 ? 11.891 0.177 3.073 1.00 93.88 84 LEU A N 1
ATOM 612 C CA . LEU A 1 84 ? 10.668 -0.418 2.533 1.00 93.88 84 LEU A CA 1
ATOM 613 C C . LEU A 1 84 ? 9.577 -0.503 3.608 1.00 93.88 84 LEU A C 1
ATOM 615 O O . LEU A 1 84 ? 8.403 -0.282 3.311 1.00 93.88 84 LEU A O 1
ATOM 619 N N . LEU A 1 85 ? 9.953 -0.827 4.845 1.00 95.06 85 LEU A N 1
ATOM 620 C CA . LEU A 1 85 ? 9.024 -0.941 5.964 1.00 95.06 85 LEU A CA 1
ATOM 621 C C . LEU A 1 85 ? 8.426 0.419 6.354 1.00 95.06 85 LEU A C 1
ATOM 623 O O . LEU A 1 85 ? 7.222 0.509 6.613 1.00 95.06 85 LEU A O 1
ATOM 627 N N . ASP A 1 86 ? 9.233 1.475 6.330 1.00 96.25 86 ASP A N 1
ATOM 628 C CA . ASP A 1 86 ? 8.797 2.849 6.585 1.00 96.25 86 ASP A CA 1
ATOM 629 C C . ASP A 1 86 ? 7.811 3.330 5.514 1.00 96.25 86 ASP A C 1
ATOM 631 O O . ASP A 1 86 ? 6.737 3.857 5.830 1.00 96.25 86 ASP A O 1
ATOM 635 N N . ASP A 1 87 ? 8.118 3.069 4.241 1.00 94.62 87 ASP A N 1
ATOM 636 C CA . ASP A 1 87 ? 7.222 3.375 3.127 1.00 94.62 87 ASP A CA 1
ATOM 637 C C . ASP A 1 87 ? 5.894 2.620 3.245 1.00 94.62 87 ASP A C 1
ATOM 639 O O . ASP A 1 87 ? 4.825 3.200 3.023 1.00 94.62 87 ASP A O 1
ATOM 643 N N . LEU A 1 88 ? 5.943 1.344 3.642 1.00 93.94 88 LEU A N 1
ATOM 644 C CA . LEU A 1 88 ? 4.750 0.536 3.879 1.00 93.94 88 LEU A CA 1
ATOM 645 C C . LEU A 1 88 ? 3.917 1.102 5.029 1.00 93.94 88 LEU A C 1
ATOM 647 O O . LEU A 1 88 ? 2.699 1.208 4.908 1.00 93.94 88 LEU A O 1
ATOM 651 N N . THR A 1 89 ? 4.566 1.490 6.126 1.00 93.75 89 THR A N 1
ATOM 652 C CA . THR A 1 89 ? 3.914 2.045 7.316 1.00 93.75 89 THR A CA 1
ATOM 653 C C . THR A 1 89 ? 3.195 3.342 6.975 1.00 93.75 89 THR A C 1
ATOM 655 O O . THR A 1 89 ? 2.006 3.479 7.270 1.00 93.75 89 THR A O 1
ATOM 658 N N . ARG A 1 90 ? 3.863 4.258 6.264 1.00 92.31 90 ARG A N 1
ATOM 659 C CA . ARG A 1 90 ? 3.233 5.484 5.761 1.00 92.31 90 ARG A 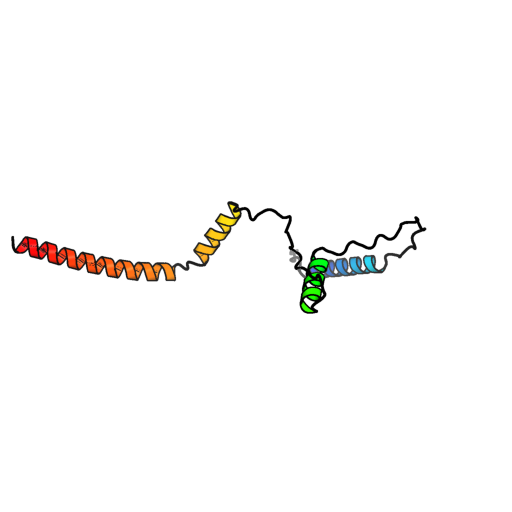CA 1
ATOM 660 C C . ARG A 1 90 ? 2.032 5.163 4.873 1.00 92.31 90 ARG A C 1
ATOM 662 O O . ARG A 1 90 ? 0.947 5.686 5.105 1.00 92.31 90 ARG A O 1
ATOM 669 N N . ARG A 1 91 ? 2.189 4.238 3.919 1.00 88.19 91 ARG A N 1
ATOM 670 C CA . ARG A 1 91 ? 1.113 3.818 3.006 1.00 88.19 91 ARG A CA 1
ATOM 671 C C . ARG A 1 91 ? -0.072 3.198 3.749 1.00 88.19 91 ARG A C 1
ATOM 673 O O . ARG A 1 91 ? -1.214 3.373 3.340 1.00 88.19 91 ARG A O 1
ATOM 680 N N . ILE A 1 92 ? 0.188 2.449 4.818 1.00 90.19 92 ILE A N 1
ATOM 681 C CA . ILE A 1 92 ? -0.836 1.830 5.661 1.00 90.19 92 ILE A CA 1
ATOM 682 C C . ILE A 1 92 ? -1.578 2.896 6.460 1.00 90.19 92 ILE A C 1
ATOM 684 O O . ILE A 1 92 ? -2.797 2.825 6.501 1.00 90.19 92 ILE A O 1
ATOM 688 N N . ILE A 1 93 ? -0.893 3.887 7.033 1.00 87.25 93 ILE A N 1
ATOM 689 C CA . ILE A 1 93 ? -1.533 4.998 7.758 1.00 87.25 93 ILE A CA 1
ATOM 690 C C . ILE A 1 93 ? -2.386 5.846 6.808 1.00 87.25 93 ILE A C 1
ATOM 692 O O . ILE A 1 93 ? -3.525 6.166 7.125 1.00 87.25 93 ILE A O 1
ATOM 696 N N . GLU A 1 94 ? -1.868 6.161 5.621 1.00 84.81 94 GLU A N 1
ATOM 697 C CA . GLU A 1 94 ? -2.614 6.889 4.589 1.00 84.81 94 GLU A CA 1
ATOM 698 C C . GLU A 1 94 ? -3.842 6.104 4.107 1.00 84.81 94 GLU A C 1
ATOM 700 O O . GLU A 1 94 ? -4.897 6.683 3.851 1.00 84.81 94 GLU A O 1
ATOM 705 N N . ARG A 1 95 ? -3.716 4.776 3.977 1.00 78.62 95 ARG A N 1
ATOM 706 C CA . ARG A 1 95 ? -4.786 3.907 3.471 1.00 78.62 95 ARG A CA 1
ATOM 707 C C . ARG A 1 95 ? -5.797 3.502 4.544 1.00 78.62 95 ARG A C 1
ATOM 709 O O . ARG A 1 95 ? -6.972 3.330 4.227 1.00 78.62 95 ARG A O 1
ATOM 716 N N . LEU A 1 96 ? -5.373 3.354 5.796 1.00 77.12 96 LEU A N 1
ATOM 717 C CA . LEU A 1 96 ? -6.242 3.230 6.966 1.00 77.12 96 LEU A CA 1
ATOM 718 C C . LEU A 1 96 ? -6.741 4.627 7.324 1.00 77.12 96 LEU A C 1
ATOM 720 O O . LEU A 1 96 ? -6.371 5.193 8.350 1.00 77.12 96 LEU A O 1
ATOM 724 N N . ALA A 1 97 ? -7.572 5.191 6.446 1.00 66.06 97 ALA A N 1
ATOM 725 C CA . ALA A 1 97 ? -8.222 6.462 6.704 1.00 66.06 97 ALA A CA 1
ATOM 726 C C . ALA A 1 97 ? -8.835 6.439 8.123 1.00 66.06 97 ALA A C 1
ATOM 728 O O . ALA A 1 97 ? -9.513 5.458 8.468 1.00 66.06 97 ALA A O 1
ATOM 729 N N . PRO A 1 98 ? -8.621 7.489 8.942 1.00 66.88 98 PRO A N 1
ATOM 730 C CA . PRO A 1 98 ? -9.095 7.553 10.326 1.00 66.88 98 PRO A CA 1
ATOM 731 C C . PRO A 1 98 ? -10.578 7.198 10.479 1.00 66.88 98 PRO A C 1
ATOM 733 O O . PRO A 1 98 ? -10.982 6.622 11.486 1.00 66.88 98 PRO A O 1
ATOM 736 N N . ASP A 1 99 ? -11.378 7.485 9.453 1.00 69.62 99 ASP A N 1
ATOM 737 C CA . ASP A 1 99 ? -12.821 7.280 9.454 1.00 69.62 99 ASP A CA 1
ATOM 738 C C . ASP A 1 99 ? -13.233 5.805 9.411 1.00 69.62 99 ASP A C 1
ATOM 740 O O . ASP A 1 99 ? -14.181 5.423 10.096 1.00 69.62 99 ASP A O 1
ATOM 744 N N . ALA A 1 100 ? -12.507 4.952 8.679 1.00 75.94 100 ALA A N 1
ATOM 745 C CA . ALA A 1 100 ? -12.822 3.524 8.605 1.00 75.94 100 ALA A CA 1
ATOM 746 C C . ALA A 1 100 ? -12.517 2.821 9.935 1.00 75.94 100 ALA A C 1
ATOM 748 O O . ALA A 1 100 ? -13.333 2.055 10.444 1.00 75.94 100 ALA A O 1
ATOM 749 N N . VAL A 1 101 ? -11.371 3.140 10.546 1.00 79.56 101 VAL A N 1
ATOM 750 C CA . VAL A 1 101 ? -11.005 2.623 11.874 1.00 79.56 101 VAL A CA 1
ATOM 751 C C . VAL A 1 101 ? -11.967 3.154 12.935 1.00 79.56 101 VAL A C 1
ATOM 753 O O . VAL A 1 101 ? -12.444 2.389 13.769 1.00 79.56 101 VAL A O 1
ATOM 756 N N . ARG A 1 102 ? -12.315 4.446 12.887 1.00 80.56 102 ARG A N 1
ATOM 757 C CA . ARG A 1 102 ? -13.276 5.050 13.816 1.00 80.56 102 ARG A CA 1
ATOM 758 C C . ARG A 1 102 ? -14.656 4.402 13.714 1.00 80.56 102 ARG A C 1
ATOM 760 O O . ARG A 1 102 ? -15.273 4.188 14.751 1.00 80.56 102 ARG A O 1
ATOM 767 N N . ALA A 1 103 ? -15.125 4.067 12.512 1.00 85.62 103 ALA A N 1
ATOM 768 C CA . ALA A 1 103 ? -16.402 3.379 12.324 1.00 85.62 103 ALA A CA 1
ATOM 769 C C . ALA A 1 103 ? -16.412 1.999 13.001 1.00 85.62 103 ALA A C 1
ATOM 771 O O . ALA A 1 103 ? -17.317 1.714 13.783 1.00 85.62 103 ALA A O 1
ATOM 772 N N . VAL A 1 104 ? -15.361 1.197 12.789 1.00 91.31 104 VAL A N 1
ATOM 773 C CA . VAL A 1 104 ? -15.219 -0.123 13.427 1.00 91.31 104 VAL A CA 1
ATOM 774 C C . VAL A 1 104 ? -15.114 0.005 14.949 1.00 91.31 104 VAL A C 1
ATOM 776 O O . VAL A 1 104 ? -15.755 -0.738 15.685 1.00 91.31 104 VAL A O 1
ATOM 779 N N . VAL A 1 105 ? -14.343 0.975 15.451 1.00 92.06 105 VAL A N 1
ATOM 780 C CA . VAL A 1 105 ? -14.215 1.211 16.898 1.00 92.06 105 VAL A CA 1
ATOM 781 C C . VAL A 1 105 ? -15.557 1.602 17.518 1.00 92.06 105 VAL A C 1
ATOM 783 O O . VAL A 1 105 ? -15.879 1.121 18.601 1.00 92.06 105 VAL A O 1
ATOM 786 N N . VAL A 1 106 ? -16.351 2.444 16.852 1.00 95.44 106 VAL A N 1
ATOM 787 C CA . VAL A 1 106 ? -17.686 2.828 17.337 1.00 95.44 106 VAL A CA 1
ATOM 788 C C . VAL A 1 106 ? -18.603 1.610 17.440 1.00 95.44 106 VAL A C 1
ATOM 790 O O . VAL A 1 106 ? -19.246 1.439 18.472 1.00 95.44 106 VAL A O 1
ATOM 793 N N . GLU A 1 107 ? -18.619 0.743 16.428 1.00 96.56 107 GLU A N 1
ATOM 794 C CA . GLU A 1 107 ? -19.415 -0.491 16.431 1.00 96.56 107 GLU A CA 1
ATOM 795 C C . GLU A 1 107 ? -19.039 -1.408 17.605 1.00 96.56 107 GLU A C 1
ATOM 797 O O . GLU A 1 107 ? -19.897 -1.787 18.405 1.00 96.56 107 GLU A O 1
ATOM 802 N N . VAL A 1 108 ? -17.740 -1.671 17.782 1.00 97.56 108 VAL A N 1
ATOM 803 C CA . VAL A 1 108 ? -17.234 -2.519 18.872 1.00 97.56 108 VAL A CA 1
ATOM 804 C C . VAL A 1 108 ? -17.536 -1.912 20.244 1.00 97.56 108 VAL A C 1
ATOM 806 O O . VAL A 1 108 ? -17.954 -2.622 21.159 1.00 97.56 108 VAL A O 1
ATOM 809 N N . VAL A 1 109 ? -17.339 -0.600 20.420 1.00 97.56 109 VAL A N 1
ATOM 810 C CA . VAL A 1 109 ? -17.616 0.072 21.700 1.00 97.56 109 VAL A CA 1
ATOM 811 C C . VAL A 1 109 ? -19.104 0.012 22.035 1.00 97.56 109 VAL A C 1
ATOM 813 O O . VAL A 1 109 ? -19.438 -0.227 23.194 1.00 97.56 109 VAL A O 1
ATOM 816 N N . SER A 1 110 ? -19.994 0.175 21.055 1.00 97.81 110 SER A N 1
ATOM 817 C CA . SER A 1 110 ? -21.437 0.024 21.262 1.00 97.81 110 SER A CA 1
ATOM 818 C C . SER A 1 110 ? -21.811 -1.389 21.715 1.00 97.81 110 SER A C 1
ATOM 820 O O . SER A 1 110 ? -22.533 -1.531 22.704 1.00 97.81 110 SER A O 1
ATOM 822 N N . GLU A 1 111 ? -21.274 -2.424 21.066 1.00 98.12 111 GLU A N 1
ATOM 823 C CA . GLU A 1 111 ? -21.534 -3.820 21.440 1.00 98.12 111 GLU A CA 1
ATOM 824 C C . GLU A 1 111 ? -21.022 -4.136 22.856 1.00 98.12 111 GLU A C 1
ATOM 826 O O . GLU A 1 111 ? -21.731 -4.705 23.694 1.00 98.12 111 GLU A O 1
ATOM 831 N N . VAL A 1 112 ? -19.790 -3.719 23.163 1.00 98.25 112 VAL A N 1
ATOM 832 C CA . VAL A 1 112 ? -19.182 -3.936 24.480 1.00 98.25 112 VAL A CA 1
ATOM 833 C C . VAL A 1 112 ? -19.943 -3.178 25.566 1.00 98.25 112 VAL A C 1
ATOM 835 O O . VAL A 1 112 ? -20.170 -3.739 26.641 1.00 98.25 112 VAL A O 1
ATOM 838 N N . ALA A 1 113 ? -20.356 -1.936 25.299 1.00 98.06 113 ALA A N 1
ATOM 839 C CA . ALA A 1 113 ? -21.125 -1.135 26.242 1.00 98.06 113 ALA A CA 1
ATOM 840 C C . ALA A 1 113 ? -22.463 -1.805 26.572 1.00 98.06 113 ALA A C 1
ATOM 842 O O . ALA A 1 113 ? -22.773 -1.978 27.749 1.00 98.06 113 ALA A O 1
ATOM 843 N N . GLU A 1 114 ? -23.220 -2.256 25.568 1.00 98.12 114 GLU A N 1
ATOM 844 C CA . GLU A 1 114 ? -24.483 -2.964 25.795 1.00 98.12 114 GLU A CA 1
ATOM 845 C C . GLU A 1 114 ? -24.274 -4.231 26.634 1.00 98.12 114 GLU A C 1
ATOM 847 O O . GLU A 1 114 ? -24.995 -4.475 27.608 1.00 98.12 114 GLU A O 1
ATOM 852 N N . ARG A 1 115 ? -23.246 -5.021 26.300 1.00 98.06 115 ARG A N 1
ATOM 853 C CA . ARG A 1 115 ? -22.914 -6.238 27.044 1.00 98.06 115 ARG A CA 1
ATOM 854 C C . ARG A 1 115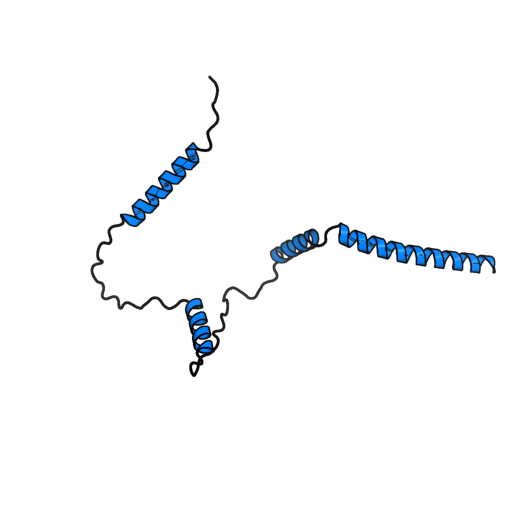 ? -22.588 -5.938 28.506 1.00 98.06 115 ARG A C 1
ATOM 856 O O . ARG A 1 115 ? -23.067 -6.653 29.386 1.00 98.06 115 ARG A O 1
ATOM 863 N N . LEU A 1 116 ? -21.800 -4.898 28.771 1.00 97.94 116 LEU A N 1
ATOM 864 C CA . LEU A 1 116 ? -21.440 -4.495 30.132 1.00 97.94 116 LEU A CA 1
ATOM 865 C C . LEU A 1 116 ? -22.648 -3.981 30.917 1.00 97.94 116 LEU A C 1
ATOM 867 O O . LEU A 1 116 ? -22.804 -4.352 32.077 1.00 97.94 116 LEU A O 1
ATOM 871 N N . VAL A 1 117 ? -23.527 -3.190 30.295 1.00 98.00 117 VAL A N 1
ATOM 872 C CA . VAL A 1 117 ? -24.761 -2.724 30.947 1.00 98.00 117 VAL A CA 1
ATOM 873 C C . VAL A 1 117 ? -25.648 -3.905 31.333 1.00 98.00 117 VAL A C 1
ATOM 875 O O . VAL A 1 117 ? -26.126 -3.965 32.464 1.00 98.00 117 VAL A O 1
ATOM 878 N N . ARG A 1 118 ? -25.834 -4.875 30.429 1.00 97.31 118 ARG A N 1
ATOM 879 C CA . ARG A 1 118 ? -26.633 -6.076 30.709 1.00 97.31 118 ARG A CA 1
ATOM 880 C C . ARG A 1 118 ? -26.054 -6.877 31.879 1.00 97.31 118 ARG A C 1
ATOM 882 O O . ARG A 1 118 ? -26.781 -7.202 32.810 1.00 97.31 118 ARG A O 1
ATOM 889 N N . GLN A 1 119 ? -24.741 -7.107 31.871 1.00 97.81 119 GLN A N 1
ATOM 890 C CA . GLN A 1 119 ? -24.048 -7.795 32.964 1.00 97.81 119 GLN A CA 1
ATOM 891 C C . GLN A 1 119 ? -24.159 -7.052 34.301 1.00 97.81 119 GLN A C 1
ATOM 893 O O . GLN A 1 119 ? -24.303 -7.691 35.342 1.00 97.81 119 GLN A O 1
ATOM 898 N N . GLU A 1 120 ? -24.097 -5.719 34.295 1.00 97.38 120 GLU A N 1
ATOM 899 C CA . GLU A 1 120 ? -24.223 -4.928 35.521 1.00 97.38 120 GLU A CA 1
ATOM 900 C C . GLU A 1 120 ? -25.648 -4.971 36.086 1.00 97.38 120 GLU A C 1
ATOM 902 O O . GLU A 1 120 ? -25.819 -5.108 37.296 1.00 97.38 120 GLU A O 1
ATOM 907 N N . ILE A 1 121 ? -26.675 -4.936 35.230 1.00 96.25 121 ILE A N 1
ATOM 908 C CA . ILE A 1 121 ? -28.076 -5.076 35.657 1.00 96.25 121 ILE A CA 1
ATOM 909 C C . ILE A 1 121 ? -28.307 -6.433 36.324 1.00 96.25 121 ILE A C 1
ATOM 911 O O . ILE A 1 121 ? -28.897 -6.486 37.405 1.00 96.25 121 ILE A O 1
ATOM 915 N N . ASP A 1 122 ? -27.834 -7.517 35.709 1.00 96.75 122 ASP A N 1
ATOM 916 C CA . ASP A 1 122 ? -28.002 -8.863 36.263 1.00 96.75 122 ASP A CA 1
ATOM 917 C C . ASP A 1 122 ? -27.257 -8.999 37.599 1.00 96.75 122 ASP A C 1
ATOM 919 O O . ASP A 1 122 ? -27.831 -9.445 38.591 1.00 96.75 122 ASP A O 1
ATOM 923 N N . ARG A 1 123 ? -26.028 -8.472 37.683 1.00 95.31 123 ARG A N 1
ATOM 924 C CA . ARG A 1 123 ? -25.256 -8.419 38.933 1.00 95.31 123 ARG A CA 1
ATOM 925 C C . ARG A 1 123 ? -25.981 -7.658 40.048 1.00 95.31 123 ARG A C 1
ATOM 927 O O . ARG A 1 123 ? -25.909 -8.068 41.206 1.00 95.31 123 ARG A O 1
ATOM 934 N N . ILE A 1 124 ? -26.625 -6.531 39.740 1.00 96.06 124 ILE A N 1
ATOM 935 C CA . ILE A 1 124 ? -27.391 -5.758 40.730 1.00 96.06 124 ILE A CA 1
ATOM 936 C C . ILE A 1 124 ? -28.627 -6.543 41.170 1.00 96.06 124 ILE A C 1
ATOM 938 O O . ILE A 1 124 ? -28.916 -6.588 42.364 1.00 96.06 124 ILE A O 1
ATOM 942 N N . ARG A 1 125 ? -29.325 -7.192 40.234 1.00 93.06 125 ARG A N 1
ATOM 943 C CA . ARG A 1 125 ? -30.513 -8.000 40.526 1.00 93.06 125 ARG A CA 1
ATOM 944 C C . ARG A 1 125 ? -30.180 -9.168 41.456 1.00 93.06 125 ARG A C 1
ATOM 946 O O . ARG A 1 125 ? -30.871 -9.352 42.454 1.00 93.06 125 ARG A O 1
ATOM 953 N N . ASP A 1 126 ? -29.089 -9.882 41.200 1.00 93.12 126 ASP A N 1
ATOM 954 C CA . ASP A 1 126 ? -28.638 -10.988 42.054 1.00 93.12 126 ASP A CA 1
ATOM 955 C C . ASP A 1 126 ? -28.284 -10.513 43.472 1.00 93.12 126 ASP A C 1
ATOM 957 O O . ASP A 1 126 ? -28.629 -11.167 44.453 1.00 93.12 126 ASP A O 1
ATOM 961 N N . LYS A 1 127 ? -27.661 -9.333 43.601 1.00 90.12 127 LYS A N 1
ATOM 962 C CA . LYS A 1 127 ? -27.370 -8.712 44.906 1.00 90.12 127 LYS A CA 1
ATOM 963 C C . LYS A 1 127 ? -28.610 -8.203 45.647 1.00 90.12 127 LYS A C 1
ATOM 965 O O . LYS A 1 127 ? -28.526 -7.999 46.850 1.00 90.12 127 LYS A O 1
ATOM 970 N N . GLN A 1 128 ? -29.715 -7.931 44.954 1.00 80.38 128 GLN A N 1
ATOM 971 C CA . GLN A 1 128 ? -30.968 -7.461 45.560 1.00 80.38 128 GLN A CA 1
ATOM 972 C C . GLN A 1 128 ? -31.900 -8.606 45.985 1.00 80.38 128 GLN A C 1
ATOM 974 O O . GLN A 1 128 ? -32.818 -8.373 46.770 1.00 80.38 128 GLN A O 1
ATOM 979 N N . HIS A 1 129 ? -31.682 -9.819 45.469 1.00 69.12 129 HIS A N 1
ATOM 980 C CA . HIS A 1 129 ? -32.442 -11.024 45.822 1.00 69.12 129 HIS A CA 1
ATOM 981 C C . HIS A 1 129 ? -31.704 -11.974 46.786 1.00 69.12 129 HIS A C 1
ATOM 983 O O . HIS A 1 129 ? -32.271 -13.006 47.149 1.00 69.12 129 HIS A O 1
ATOM 989 N N . ALA A 1 130 ? -30.479 -11.631 47.196 1.00 55.25 130 ALA A N 1
ATOM 990 C CA . ALA A 1 130 ? -29.709 -12.284 48.259 1.00 55.25 130 ALA A CA 1
ATOM 991 C C . ALA A 1 130 ? -29.830 -11.505 49.577 1.00 55.25 130 ALA A C 1
ATOM 993 O O . ALA A 1 130 ? -29.871 -12.166 50.639 1.00 55.25 130 ALA A O 1
#

pLDDT: mean 79.27, std 15.69, range [39.78, 98.25]